Protein AF-W1XX60-F1 (afdb_monomer_lite)

Foldseek 3Di:
DVPVVVVLVVLLVVLVVLLVVLVVQLVVLCVVCVVVVPPPSPVVSVVSVVSNVVSVVVNVVSVD

Organism: NCBI:txid408170

Secondary structure (DSSP, 8-state):
-HHHHHHHHHHHHHHHHHHHHHHHHHHHHHHHHHHTT-HHHHHHHHHHHHHHHHHHHHHHHHH-

pLDDT: mean 93.05, std 8.75, range [56.25, 98.12]

InterPro domains:
  IPR027469 Cation efflux transmembrane domain superfamily [G3DSA:1.20.1510.10] (10-64)
  IPR027469 Cation efflux transmembrane domain superfamily [SSF161111] (8-64)
  IPR058533 Cation efflux protein, transmembrane domain [PF01545] (16-64)

Radius of gyration: 15.02 Å; chains: 1; bounding box: 29×13×48 Å

Structure (mmCIF, N/CA/C/O backbone):
data_AF-W1XX60-F1
#
_entry.id   AF-W1XX60-F1
#
loop_
_atom_site.group_PDB
_atom_site.id
_atom_site.type_symbol
_atom_site.label_atom_id
_atom_site.label_alt_id
_atom_site.label_comp_id
_atom_site.label_asym_id
_atom_site.label_entity_id
_atom_site.label_seq_id
_atom_site.pdbx_PDB_ins_code
_atom_site.Cartn_x
_atom_site.Cartn_y
_atom_site.Cartn_z
_atom_site.occupancy
_atom_site.B_iso_or_equiv
_atom_site.auth_seq_id
_atom_site.auth_comp_id
_atom_site.auth_asym_id
_atom_site.auth_atom_id
_atom_site.pdbx_PDB_model_num
ATOM 1 N N . MET A 1 1 ? -9.658 0.098 32.569 1.00 56.25 1 MET A N 1
ATOM 2 C CA . MET A 1 1 ? -10.611 0.038 31.435 1.00 56.25 1 MET A CA 1
ATOM 3 C C . MET A 1 1 ? -10.373 1.102 30.350 1.00 56.25 1 MET A C 1
ATOM 5 O O . MET A 1 1 ? -10.700 0.819 29.210 1.00 56.25 1 MET A O 1
ATOM 9 N N . ASN A 1 2 ? -9.732 2.255 30.616 1.00 62.16 2 ASN A N 1
ATOM 10 C CA . ASN A 1 2 ? -9.478 3.280 29.575 1.00 62.16 2 ASN A CA 1
ATOM 11 C C . ASN A 1 2 ? -8.361 2.950 28.561 1.00 62.16 2 ASN A C 1
ATOM 13 O O . ASN A 1 2 ? -8.380 3.474 27.452 1.00 62.16 2 ASN A O 1
ATOM 17 N N . GLN A 1 3 ? -7.410 2.080 28.919 1.00 68.00 3 GLN A N 1
ATOM 18 C CA . GLN A 1 3 ? -6.243 1.763 28.079 1.00 68.00 3 GLN A CA 1
ATOM 19 C C . GLN A 1 3 ? -6.617 1.009 26.790 1.00 68.00 3 GLN A C 1
ATOM 21 O O . GLN A 1 3 ? -6.065 1.270 25.726 1.00 68.00 3 GLN A O 1
ATOM 26 N N . SER A 1 4 ? -7.599 0.105 26.847 1.00 74.25 4 SER A N 1
ATOM 27 C CA . SER A 1 4 ? -8.019 -0.668 25.671 1.00 74.25 4 SER A CA 1
ATOM 28 C C . SER A 1 4 ? -8.673 0.222 24.610 1.00 74.25 4 SER A C 1
ATOM 30 O O . SER A 1 4 ? -8.354 0.110 23.432 1.00 74.25 4 SER A O 1
ATOM 32 N N . VAL A 1 5 ? -9.519 1.171 25.027 1.00 77.25 5 VAL A N 1
ATOM 33 C CA . VAL A 1 5 ? -10.190 2.110 24.111 1.00 77.25 5 VAL A CA 1
ATOM 34 C C . VAL A 1 5 ? -9.187 3.076 23.468 1.00 77.25 5 VAL A C 1
ATOM 36 O O . VAL A 1 5 ? -9.279 3.349 22.271 1.00 77.25 5 VAL A O 1
ATOM 39 N N . SER A 1 6 ? -8.190 3.563 24.220 1.00 82.25 6 SER A N 1
ATOM 40 C CA . SER A 1 6 ? -7.129 4.404 23.648 1.00 82.25 6 SER A CA 1
ATOM 41 C C . SER A 1 6 ? -6.260 3.646 22.644 1.00 82.25 6 SER A C 1
ATOM 43 O O . SER A 1 6 ? -5.910 4.212 21.609 1.00 82.25 6 SER A O 1
ATOM 45 N N . ASN A 1 7 ? -5.967 2.369 22.903 1.00 87.19 7 ASN A N 1
ATOM 46 C CA . ASN A 1 7 ? -5.181 1.530 21.996 1.00 87.19 7 ASN A CA 1
ATOM 47 C C . ASN A 1 7 ? -5.929 1.238 20.689 1.00 87.19 7 ASN A C 1
ATOM 49 O O . ASN A 1 7 ? -5.323 1.316 19.625 1.00 87.19 7 ASN A O 1
ATOM 53 N N . LEU A 1 8 ? -7.245 0.994 20.742 1.00 88.12 8 LEU A N 1
ATOM 54 C CA . LEU A 1 8 ? -8.073 0.830 19.538 1.00 88.12 8 LEU A CA 1
ATOM 55 C C . LEU A 1 8 ? -8.092 2.103 18.687 1.00 88.12 8 LEU A C 1
ATOM 57 O O . LEU A 1 8 ? -7.894 2.048 17.476 1.00 88.12 8 LEU A O 1
ATOM 61 N N . LYS A 1 9 ? -8.241 3.271 19.323 1.00 88.50 9 LYS A N 1
ATOM 62 C CA . LYS A 1 9 ? -8.221 4.565 18.625 1.00 88.50 9 LYS A CA 1
ATOM 63 C C . LYS A 1 9 ? -6.851 4.884 18.018 1.00 88.50 9 LYS A C 1
ATOM 65 O O . LYS A 1 9 ? -6.773 5.539 16.979 1.00 88.50 9 LYS A O 1
ATOM 70 N N . LEU A 1 10 ? -5.768 4.440 18.659 1.00 92.19 10 LEU A N 1
ATOM 71 C CA . LEU A 1 10 ? -4.415 4.564 18.122 1.00 92.19 10 LEU A CA 1
ATOM 72 C C . LEU A 1 10 ? -4.195 3.615 16.938 1.00 92.19 10 LEU A C 1
ATOM 74 O O . LEU A 1 10 ? -3.650 4.047 15.927 1.00 92.19 10 LEU A O 1
ATOM 78 N N . ALA A 1 11 ? -4.664 2.369 17.034 1.00 91.44 11 ALA A N 1
ATOM 79 C CA . ALA A 1 11 ? -4.592 1.389 15.954 1.00 91.44 11 ALA A CA 1
ATOM 80 C C . ALA A 1 11 ? -5.398 1.831 14.722 1.00 91.44 11 ALA A C 1
ATOM 82 O O . ALA A 1 11 ? -4.887 1.754 13.608 1.00 91.44 11 ALA A O 1
ATOM 83 N N . GLU A 1 12 ? -6.601 2.386 14.911 1.00 93.88 12 GLU A N 1
ATOM 84 C CA . GLU A 1 12 ? -7.406 2.950 13.819 1.00 93.88 12 GLU A CA 1
ATOM 85 C C . GLU A 1 12 ? -6.660 4.087 13.104 1.00 93.88 12 GLU A C 1
ATOM 87 O O . GLU A 1 12 ? -6.536 4.097 11.880 1.00 93.88 12 GLU A O 1
ATOM 92 N N . ARG A 1 13 ? -6.097 5.033 13.869 1.00 94.31 13 ARG A N 1
ATOM 93 C CA . ARG A 1 13 ? -5.301 6.134 13.306 1.00 94.31 13 ARG A CA 1
ATOM 94 C C . ARG A 1 13 ? -4.055 5.631 12.585 1.00 94.31 13 ARG A C 1
ATOM 96 O O . ARG A 1 13 ? -3.757 6.122 11.500 1.00 94.31 13 ARG A O 1
ATOM 103 N N . GLY A 1 14 ? -3.352 4.664 13.173 1.00 95.25 14 GLY A N 1
ATOM 104 C CA . GLY A 1 14 ? -2.187 4.025 12.567 1.00 95.25 14 GLY A CA 1
ATOM 105 C C . GLY A 1 14 ? -2.536 3.406 11.218 1.00 95.25 14 GLY A C 1
ATOM 106 O O . GLY A 1 14 ? -1.903 3.738 10.221 1.00 95.25 14 GLY A O 1
ATOM 107 N N . ALA A 1 15 ? -3.609 2.615 11.161 1.00 95.81 15 ALA A N 1
ATOM 108 C CA . ALA A 1 15 ? -4.059 1.971 9.935 1.00 95.81 15 ALA A CA 1
ATOM 109 C C . ALA A 1 15 ? -4.445 2.983 8.841 1.00 95.81 15 ALA A C 1
ATOM 111 O O . ALA A 1 15 ? -4.046 2.816 7.691 1.00 95.81 15 ALA A O 1
ATOM 112 N N . ILE A 1 16 ? -5.148 4.072 9.183 1.00 95.69 16 ILE A N 1
ATOM 113 C CA . ILE A 1 16 ? -5.485 5.139 8.219 1.00 95.69 16 ILE A CA 1
ATOM 114 C C . ILE A 1 16 ? -4.217 5.796 7.654 1.00 95.69 16 ILE A C 1
ATOM 116 O O . ILE A 1 16 ? -4.106 5.982 6.441 1.00 95.69 16 ILE A O 1
ATOM 120 N N . ILE A 1 17 ? -3.249 6.133 8.513 1.00 97.19 17 ILE A N 1
ATOM 121 C CA . ILE A 1 17 ? -1.983 6.746 8.084 1.00 97.19 17 ILE A CA 1
ATOM 122 C C . ILE A 1 17 ? -1.195 5.779 7.190 1.00 97.19 17 ILE A C 1
ATOM 124 O O . ILE A 1 17 ? -0.685 6.193 6.146 1.00 97.19 17 ILE A O 1
ATOM 128 N N . SER A 1 18 ? -1.126 4.498 7.560 1.00 95.56 18 SER A N 1
ATOM 129 C CA . SER A 1 18 ? -0.460 3.455 6.775 1.00 95.56 18 SER A CA 1
ATOM 130 C C . SER A 1 18 ? -1.099 3.277 5.402 1.00 95.56 18 SER A C 1
ATOM 132 O O . SER A 1 18 ? -0.377 3.253 4.410 1.00 95.56 18 SER A O 1
ATOM 134 N N . ILE A 1 19 ? -2.433 3.227 5.318 1.00 96.81 19 ILE A N 1
ATOM 135 C CA . ILE A 1 19 ? -3.160 3.130 4.043 1.00 96.81 19 ILE A CA 1
ATOM 136 C C . ILE A 1 19 ? -2.799 4.295 3.129 1.00 96.81 19 ILE A C 1
ATOM 138 O O . ILE A 1 19 ? -2.417 4.071 1.983 1.00 96.81 19 ILE A O 1
ATOM 142 N N . LEU A 1 20 ? -2.884 5.533 3.627 1.00 97.56 20 LEU A N 1
ATOM 143 C CA . LEU A 1 20 ? -2.576 6.711 2.817 1.00 97.56 20 LEU A CA 1
ATOM 144 C C . LEU A 1 20 ? -1.115 6.697 2.358 1.00 97.56 20 LEU A C 1
ATOM 146 O O . LEU A 1 20 ? -0.843 6.874 1.173 1.00 97.56 20 LEU A O 1
ATOM 150 N N . THR A 1 21 ? -0.184 6.424 3.272 1.00 97.75 21 THR A N 1
ATOM 151 C CA . THR A 1 21 ? 1.255 6.382 2.974 1.00 97.75 21 THR A CA 1
ATOM 152 C C . THR A 1 21 ? 1.568 5.340 1.907 1.00 97.75 21 THR A C 1
ATOM 154 O O . THR A 1 21 ? 2.221 5.653 0.909 1.00 97.75 21 THR A O 1
ATOM 157 N N . TYR A 1 22 ? 1.070 4.113 2.075 1.00 97.94 22 TYR A N 1
ATOM 158 C C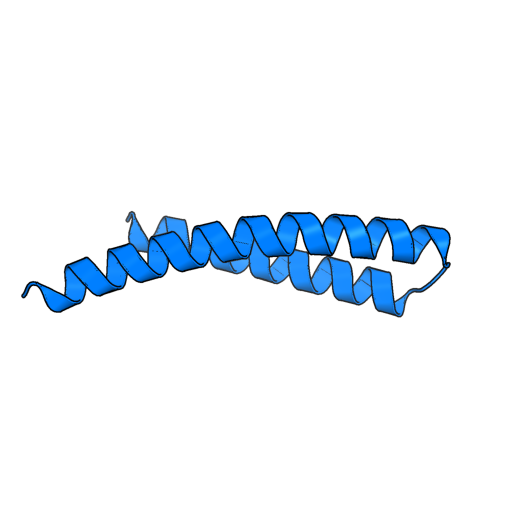A . TYR A 1 22 ? 1.306 3.049 1.111 1.00 97.94 22 TYR A CA 1
ATOM 159 C C . TYR A 1 22 ? 0.589 3.284 -0.209 1.00 97.94 22 TYR A C 1
ATOM 161 O O . TYR A 1 22 ? 1.139 2.906 -1.237 1.00 97.94 22 TYR A O 1
ATOM 169 N N . LEU A 1 23 ? -0.569 3.945 -0.233 1.00 97.38 23 LEU A N 1
ATOM 170 C CA . LEU A 1 23 ? -1.241 4.286 -1.484 1.00 97.38 23 LEU A CA 1
ATOM 171 C C . LEU A 1 23 ? -0.377 5.226 -2.335 1.00 97.38 23 LEU A C 1
ATOM 173 O O . LEU A 1 23 ? -0.119 4.935 -3.504 1.00 97.38 23 LEU A O 1
ATOM 177 N N . PHE A 1 24 ? 0.128 6.311 -1.738 1.00 98.00 24 PHE A N 1
ATOM 178 C CA . PHE A 1 24 ? 1.025 7.242 -2.428 1.00 98.00 24 PHE A CA 1
ATOM 179 C C . PHE A 1 24 ? 2.335 6.567 -2.847 1.00 98.00 24 PHE A C 1
ATOM 181 O O . PHE A 1 24 ? 2.775 6.726 -3.987 1.00 98.00 24 PHE A O 1
ATOM 188 N N . LEU A 1 25 ? 2.942 5.784 -1.952 1.00 97.75 25 LEU A N 1
ATOM 189 C CA . LEU A 1 25 ? 4.208 5.114 -2.231 1.00 97.75 25 LEU A CA 1
ATOM 190 C C . LEU A 1 25 ? 4.066 4.051 -3.329 1.00 97.75 25 LEU A C 1
ATOM 192 O O . LEU A 1 25 ? 4.901 3.994 -4.228 1.00 97.75 25 LEU A O 1
ATOM 196 N N . SER A 1 26 ? 2.995 3.254 -3.300 1.00 97.62 26 SER A N 1
ATOM 197 C CA . SER A 1 26 ? 2.709 2.243 -4.325 1.00 97.62 26 SER A CA 1
ATOM 198 C C . SER A 1 26 ? 2.482 2.894 -5.683 1.00 97.62 26 SER A C 1
ATOM 200 O O . SER A 1 26 ? 3.055 2.444 -6.671 1.00 97.62 26 SER A O 1
ATOM 202 N N . ALA A 1 27 ? 1.714 3.988 -5.746 1.00 97.81 27 ALA A N 1
ATOM 203 C CA . ALA A 1 27 ? 1.503 4.724 -6.991 1.00 97.81 27 ALA A CA 1
ATOM 204 C C . ALA A 1 27 ? 2.829 5.241 -7.574 1.00 97.81 27 ALA A C 1
ATOM 206 O O . ALA A 1 27 ? 3.095 5.055 -8.762 1.00 97.81 27 ALA A O 1
ATOM 207 N N . ALA A 1 28 ? 3.697 5.818 -6.735 1.00 98.06 28 ALA A N 1
ATOM 208 C CA . ALA A 1 28 ? 5.016 6.281 -7.155 1.00 98.06 28 ALA A CA 1
ATOM 209 C C . ALA A 1 28 ? 5.915 5.126 -7.632 1.00 98.06 28 ALA A C 1
ATOM 211 O O . ALA A 1 28 ? 6.548 5.241 -8.682 1.00 98.06 28 ALA A O 1
ATOM 212 N N . LYS A 1 29 ? 5.953 4.003 -6.904 1.00 97.44 29 LYS A N 1
ATOM 213 C CA . LYS A 1 29 ? 6.749 2.812 -7.251 1.00 97.44 29 LYS A CA 1
ATOM 214 C C . LYS A 1 29 ? 6.278 2.149 -8.538 1.00 97.44 29 LYS A C 1
ATOM 216 O O . LYS A 1 29 ? 7.103 1.811 -9.374 1.00 97.44 29 LYS A O 1
ATOM 221 N N . LEU A 1 30 ? 4.969 2.010 -8.740 1.00 97.00 30 LEU A N 1
ATOM 222 C CA . LEU A 1 30 ? 4.421 1.455 -9.976 1.00 97.00 30 LEU A CA 1
ATOM 223 C C . LEU A 1 30 ? 4.701 2.387 -11.160 1.00 97.00 30 LEU A C 1
ATOM 225 O O . LEU A 1 30 ? 5.204 1.932 -12.185 1.00 97.00 30 LEU A O 1
ATOM 229 N N . ALA A 1 31 ? 4.468 3.696 -11.009 1.00 97.69 31 ALA A N 1
ATOM 230 C CA . ALA A 1 31 ? 4.754 4.671 -12.060 1.00 97.69 31 ALA A CA 1
ATOM 231 C C . ALA A 1 31 ? 6.242 4.675 -12.442 1.00 97.69 31 ALA A C 1
ATOM 233 O O . ALA A 1 31 ? 6.591 4.476 -13.604 1.00 97.69 31 ALA A O 1
ATOM 234 N N . THR A 1 32 ? 7.134 4.843 -11.464 1.00 97.75 32 THR A N 1
ATOM 235 C CA . THR A 1 32 ? 8.585 4.844 -11.706 1.00 97.75 32 THR A CA 1
ATOM 236 C C . THR A 1 32 ? 9.104 3.472 -12.134 1.00 97.75 32 THR A C 1
ATOM 238 O O . THR A 1 32 ? 10.002 3.404 -12.964 1.00 97.75 32 THR A O 1
ATOM 241 N N . GLY A 1 33 ? 8.517 2.376 -11.652 1.00 97.69 33 GLY A N 1
ATOM 242 C CA . GLY A 1 33 ? 8.857 1.012 -12.049 1.00 97.69 33 GLY A CA 1
ATOM 243 C C . GLY A 1 33 ? 8.564 0.747 -13.521 1.00 97.69 33 GLY A C 1
ATOM 244 O O . GLY A 1 33 ? 9.411 0.188 -14.214 1.00 97.69 33 GLY A O 1
ATOM 245 N N . HIS A 1 34 ? 7.426 1.224 -14.030 1.00 97.00 34 HIS A N 1
ATOM 246 C CA . HIS A 1 34 ? 7.118 1.159 -15.458 1.00 97.00 34 HIS A CA 1
ATOM 247 C C . HIS A 1 34 ? 7.987 2.110 -16.292 1.00 97.00 34 HIS A C 1
ATOM 249 O O . HIS A 1 34 ? 8.494 1.696 -17.330 1.00 97.00 34 HIS A O 1
ATOM 255 N N . LEU A 1 35 ? 8.225 3.345 -15.831 1.00 97.94 35 LEU A N 1
ATOM 256 C CA . LEU A 1 35 ? 9.084 4.308 -16.540 1.00 97.94 35 LEU A CA 1
ATOM 257 C C . LEU A 1 35 ? 10.546 3.839 -16.642 1.00 97.94 35 LEU A C 1
ATOM 259 O O . LEU A 1 35 ? 11.201 4.064 -17.657 1.00 97.94 35 LEU A O 1
ATOM 263 N N . LEU A 1 36 ? 11.057 3.178 -15.601 1.00 97.38 36 LEU A N 1
ATOM 264 C CA . LEU A 1 36 ? 12.436 2.690 -15.512 1.00 97.38 36 LEU A CA 1
ATOM 265 C C . LEU A 1 36 ? 12.586 1.215 -15.924 1.00 97.38 36 LEU A C 1
ATOM 267 O O . LEU A 1 36 ? 13.672 0.662 -15.774 1.00 97.38 36 LEU A O 1
ATOM 271 N N . HIS A 1 37 ? 11.521 0.567 -16.414 1.00 96.62 37 HIS A N 1
ATOM 272 C CA . HIS A 1 37 ? 11.487 -0.866 -16.755 1.00 96.62 37 HIS A CA 1
ATOM 273 C C . HIS A 1 37 ? 11.999 -1.792 -15.628 1.00 96.62 37 HIS A C 1
ATOM 275 O O . HIS A 1 37 ? 12.643 -2.811 -15.877 1.00 96.62 37 HIS A O 1
ATOM 281 N N . SER A 1 38 ? 11.719 -1.444 -14.369 1.00 98.12 38 SER A N 1
ATOM 282 C CA . SER A 1 38 ? 12.186 -2.182 -13.194 1.00 98.12 38 SER A CA 1
ATOM 283 C C . SER A 1 38 ? 11.110 -3.118 -12.652 1.00 98.12 38 SER A C 1
ATOM 285 O O . SER A 1 38 ? 10.220 -2.706 -11.906 1.00 98.12 38 SER A O 1
ATOM 287 N N . SER A 1 39 ? 11.236 -4.412 -12.956 1.00 97.06 39 SER A N 1
ATOM 288 C CA . SER A 1 39 ? 10.354 -5.453 -12.407 1.00 97.06 39 SER A CA 1
ATOM 289 C C . SER A 1 39 ? 10.415 -5.537 -10.880 1.00 97.06 39 SER A C 1
ATOM 291 O O . SER A 1 39 ? 9.406 -5.832 -10.247 1.00 97.06 39 SER A O 1
ATOM 293 N N . SER A 1 40 ? 11.575 -5.241 -10.282 1.00 97.75 40 SER A N 1
ATOM 294 C CA . SER A 1 40 ? 11.743 -5.220 -8.823 1.00 97.75 40 SER A CA 1
ATOM 295 C C . SER A 1 40 ? 10.909 -4.109 -8.182 1.00 97.75 40 SER A C 1
ATOM 297 O O . SER A 1 40 ? 10.194 -4.347 -7.214 1.00 97.75 40 SER A O 1
ATOM 299 N N . LEU A 1 41 ? 10.923 -2.908 -8.771 1.00 97.00 41 LEU A N 1
ATOM 300 C CA . LEU A 1 41 ? 10.178 -1.768 -8.235 1.00 97.00 41 LEU A CA 1
ATOM 301 C C . LEU A 1 41 ? 8.664 -1.924 -8.427 1.00 97.00 41 LEU A C 1
ATOM 303 O O . LEU A 1 41 ? 7.889 -1.540 -7.554 1.00 97.00 41 LEU A O 1
ATOM 307 N N . VAL A 1 42 ? 8.243 -2.541 -9.537 1.00 98.06 42 VAL A N 1
ATOM 308 C CA . VAL A 1 42 ? 6.838 -2.917 -9.752 1.00 98.06 42 VAL A CA 1
ATOM 309 C C . VAL A 1 42 ? 6.391 -3.956 -8.718 1.00 98.06 42 VAL A C 1
ATOM 311 O O . VAL A 1 42 ? 5.345 -3.779 -8.097 1.00 98.06 42 VAL A O 1
ATOM 314 N N . ALA A 1 43 ? 7.189 -5.004 -8.483 1.00 97.88 43 ALA A N 1
ATOM 315 C CA . ALA A 1 43 ? 6.885 -6.031 -7.484 1.00 97.88 43 ALA A CA 1
ATOM 316 C C . ALA A 1 43 ? 6.793 -5.448 -6.063 1.00 97.88 43 ALA A C 1
ATOM 318 O O . ALA A 1 43 ? 5.864 -5.761 -5.322 1.00 97.88 43 ALA A O 1
ATOM 319 N N . ASP A 1 44 ? 7.708 -4.549 -5.709 1.00 97.88 44 ASP A N 1
ATOM 320 C CA . ASP A 1 44 ? 7.705 -3.848 -4.426 1.00 97.88 44 ASP A CA 1
ATO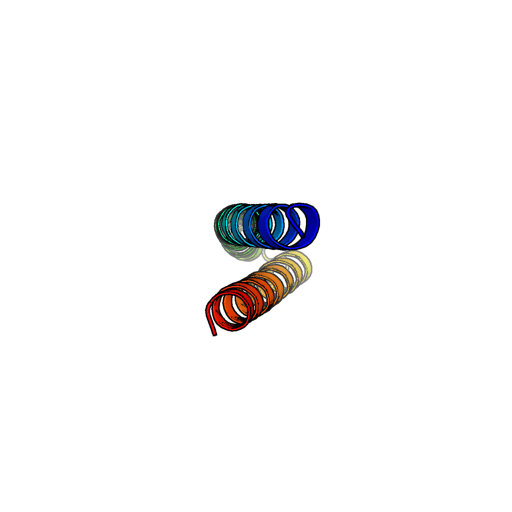M 321 C C . ASP A 1 44 ? 6.493 -2.903 -4.282 1.00 97.88 44 ASP A C 1
ATOM 323 O O . ASP A 1 44 ? 5.873 -2.830 -3.221 1.00 97.88 44 ASP A O 1
ATOM 327 N N . GLY A 1 45 ? 6.070 -2.255 -5.375 1.00 97.19 45 GLY A N 1
ATOM 328 C CA . GLY A 1 45 ? 4.820 -1.493 -5.429 1.00 97.19 45 GLY A CA 1
ATOM 329 C C . GLY A 1 45 ? 3.586 -2.355 -5.139 1.00 97.19 45 GLY A C 1
ATOM 330 O O . GLY A 1 45 ? 2.747 -1.971 -4.328 1.00 97.19 45 GLY A O 1
ATOM 331 N N . PHE A 1 46 ? 3.486 -3.547 -5.734 1.00 97.62 46 PHE A N 1
ATOM 332 C CA . PHE A 1 46 ? 2.395 -4.489 -5.444 1.00 97.6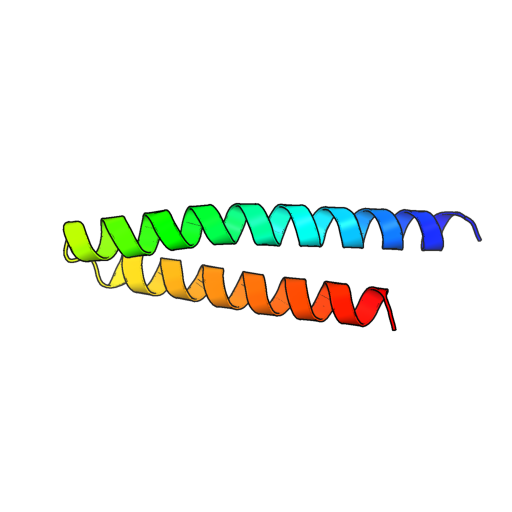2 46 PHE A CA 1
ATOM 333 C C . PHE A 1 46 ? 2.454 -5.077 -4.028 1.00 97.62 46 PHE A C 1
ATOM 335 O O . PHE A 1 46 ? 1.407 -5.343 -3.431 1.00 97.62 46 PHE A O 1
ATOM 342 N N . ASN A 1 47 ? 3.648 -5.245 -3.461 1.00 97.81 47 ASN A N 1
ATOM 343 C CA . ASN A 1 47 ? 3.796 -5.649 -2.067 1.00 97.81 47 ASN A CA 1
ATOM 344 C C . ASN A 1 47 ? 3.151 -4.614 -1.127 1.00 97.81 47 ASN A C 1
ATOM 346 O O . ASN A 1 47 ? 2.331 -4.969 -0.283 1.00 97.81 47 ASN A O 1
ATOM 350 N N . ASN A 1 48 ? 3.394 -3.320 -1.363 1.00 97.44 48 ASN A N 1
ATOM 351 C CA . ASN A 1 48 ? 2.745 -2.260 -0.588 1.00 97.44 48 ASN A CA 1
ATOM 352 C C . ASN A 1 48 ? 1.224 -2.184 -0.798 1.00 97.44 48 ASN A C 1
ATOM 354 O O . ASN A 1 48 ? 0.505 -1.796 0.122 1.00 97.44 48 ASN A O 1
ATOM 358 N N . VAL A 1 49 ? 0.700 -2.601 -1.956 1.00 96.31 49 VAL A N 1
ATOM 359 C CA . VAL A 1 49 ? -0.756 -2.740 -2.152 1.00 96.31 49 VAL A CA 1
ATOM 360 C C . VAL A 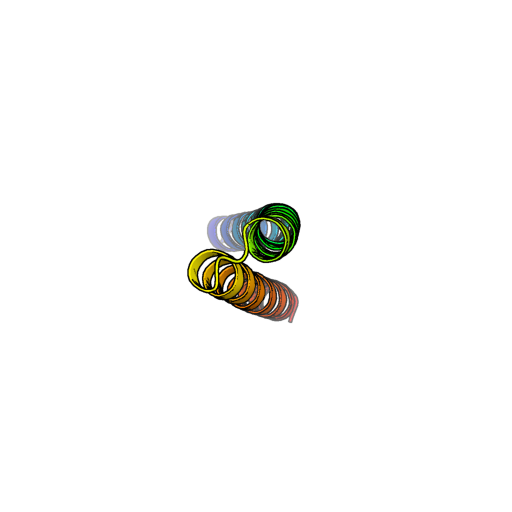1 49 ? -1.340 -3.822 -1.238 1.00 96.31 49 VAL A C 1
ATOM 362 O O . VAL A 1 49 ? -2.414 -3.623 -0.668 1.00 96.31 49 VAL A O 1
ATOM 365 N N . SER A 1 50 ? -0.636 -4.937 -1.033 1.00 96.19 50 SER A N 1
ATOM 366 C CA . SER A 1 50 ? -1.074 -5.985 -0.097 1.00 96.19 50 SER A CA 1
ATOM 367 C C . SER A 1 50 ? -1.137 -5.473 1.349 1.00 96.19 50 SER A C 1
ATOM 369 O O . SER A 1 50 ? -2.101 -5.761 2.062 1.00 96.19 50 SER A O 1
ATOM 371 N N . ASP A 1 51 ? -0.183 -4.630 1.761 1.00 96.19 51 ASP A N 1
ATOM 372 C CA . ASP A 1 51 ? -0.194 -3.981 3.082 1.00 96.19 51 ASP A CA 1
ATOM 373 C C . ASP A 1 51 ? -1.396 -3.037 3.270 1.00 96.19 51 ASP A C 1
ATOM 375 O O . ASP A 1 51 ? -1.947 -2.929 4.372 1.00 96.19 51 ASP A O 1
ATOM 379 N N . ILE A 1 52 ? -1.839 -2.358 2.203 1.00 96.94 52 ILE A N 1
ATOM 380 C CA . ILE A 1 52 ? -3.058 -1.533 2.226 1.00 96.94 52 ILE A CA 1
ATOM 381 C C . ILE A 1 52 ? -4.274 -2.411 2.516 1.00 96.94 52 ILE A C 1
ATOM 383 O O . ILE A 1 52 ? -5.059 -2.082 3.404 1.00 96.94 52 ILE A O 1
ATOM 387 N N . VAL A 1 53 ? -4.418 -3.538 1.810 1.00 97.12 53 VAL A N 1
ATOM 388 C CA . VAL A 1 53 ? -5.529 -4.481 2.027 1.00 97.12 53 VAL A CA 1
ATOM 389 C C . VAL A 1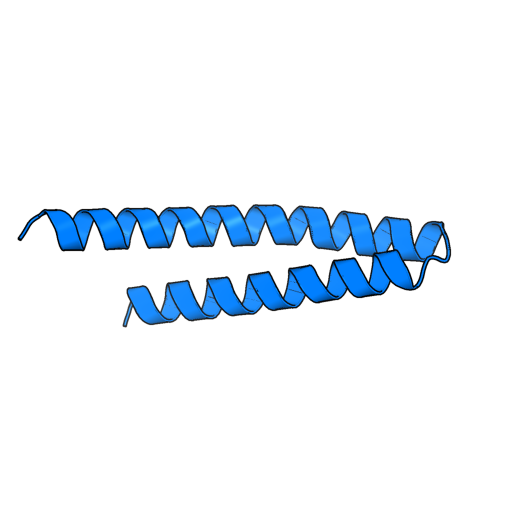 53 ? -5.520 -5.004 3.465 1.00 97.12 53 VAL A C 1
ATOM 391 O O . VAL A 1 53 ? -6.569 -5.024 4.111 1.00 97.12 53 VAL A O 1
ATOM 394 N N . GLY A 1 54 ? -4.344 -5.342 4.001 1.00 96.44 54 GLY A N 1
ATOM 395 C CA . GLY A 1 54 ? -4.185 -5.739 5.402 1.00 96.44 54 GLY A CA 1
ATOM 396 C C . GLY A 1 54 ? -4.657 -4.664 6.389 1.00 96.44 54 GLY A C 1
ATOM 397 O O . GLY A 1 54 ? -5.407 -4.963 7.319 1.00 96.44 54 GLY A O 1
ATOM 398 N N . ASN A 1 55 ? -4.296 -3.396 6.165 1.00 96.12 55 ASN A N 1
ATOM 399 C CA . ASN A 1 55 ? -4.749 -2.289 7.014 1.00 96.12 55 ASN A CA 1
ATOM 400 C C . ASN A 1 55 ? -6.250 -1.989 6.861 1.00 96.12 55 ASN A C 1
ATOM 402 O O . ASN A 1 55 ? -6.900 -1.616 7.837 1.00 96.12 55 ASN A O 1
ATOM 406 N N . VAL A 1 56 ? -6.832 -2.178 5.673 1.00 96.25 56 VAL A N 1
ATOM 407 C CA . VAL A 1 56 ? -8.287 -2.072 5.475 1.00 96.25 56 VAL A CA 1
ATOM 408 C C . VAL A 1 56 ? -9.013 -3.169 6.255 1.00 96.25 56 VAL A C 1
ATOM 410 O O . VAL A 1 56 ? -9.979 -2.877 6.959 1.00 96.25 56 VAL A O 1
ATOM 413 N N . ALA A 1 57 ? -8.528 -4.412 6.196 1.00 96.38 57 ALA A N 1
ATOM 414 C CA . ALA A 1 57 ? -9.078 -5.513 6.983 1.00 96.38 57 ALA A CA 1
ATOM 415 C C . ALA A 1 57 ? -8.974 -5.241 8.495 1.00 96.38 57 ALA A C 1
ATOM 417 O O . ALA A 1 57 ? -9.941 -5.461 9.224 1.00 96.38 57 ALA A O 1
ATOM 418 N N . LEU A 1 58 ? -7.847 -4.685 8.957 1.00 94.88 58 LEU A N 1
ATOM 419 C CA . LEU A 1 58 ? -7.666 -4.247 10.344 1.00 94.88 58 LEU A CA 1
ATOM 420 C C . LEU A 1 58 ? -8.695 -3.179 10.752 1.00 94.88 58 LEU A C 1
ATOM 422 O O . LEU A 1 58 ? -9.298 -3.294 11.816 1.00 94.88 58 LEU A O 1
ATOM 426 N N . LEU A 1 59 ? -8.934 -2.165 9.913 1.00 94.12 59 LEU A N 1
ATOM 427 C CA . LEU A 1 59 ? -9.939 -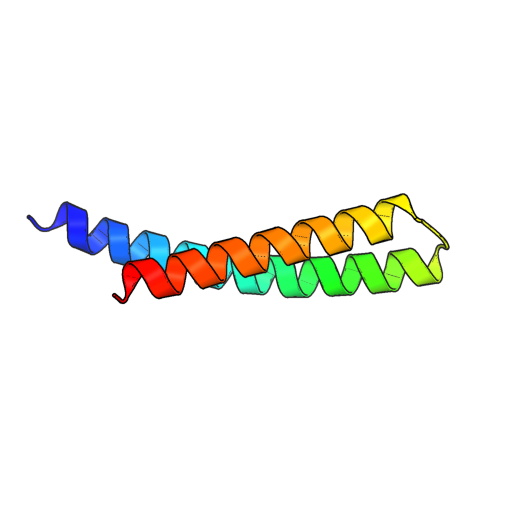1.129 10.186 1.00 94.12 59 LEU A CA 1
ATOM 428 C C . LEU A 1 59 ? -11.352 -1.698 10.304 1.00 94.12 59 LEU A C 1
ATOM 430 O O . LEU A 1 59 ? -12.099 -1.287 11.192 1.00 94.12 59 LEU A O 1
ATOM 434 N N . ILE A 1 60 ? -11.715 -2.639 9.429 1.00 94.12 60 ILE A N 1
ATOM 435 C CA . ILE A 1 60 ? -13.004 -3.334 9.505 1.00 94.12 60 ILE A CA 1
ATOM 436 C C . ILE A 1 60 ? -13.089 -4.118 10.820 1.00 94.12 60 ILE A C 1
ATOM 438 O O . ILE A 1 60 ? -14.085 -3.998 11.526 1.00 94.12 60 ILE A O 1
ATOM 442 N N . GLY A 1 61 ? -12.032 -4.849 11.188 1.00 92.69 61 GLY A N 1
ATOM 443 C CA . GLY A 1 61 ? -11.984 -5.639 12.421 1.00 92.69 61 GLY A CA 1
ATOM 444 C C . GLY A 1 61 ? -12.042 -4.816 13.712 1.00 92.69 61 GLY A C 1
ATOM 445 O O . GLY A 1 61 ? -12.581 -5.296 14.698 1.00 92.69 61 GLY A O 1
ATOM 446 N N . ILE A 1 62 ? -11.532 -3.579 13.721 1.00 90.31 62 ILE A N 1
ATOM 447 C CA . ILE A 1 62 ? -11.643 -2.667 14.879 1.00 90.31 62 ILE A CA 1
ATOM 448 C C . ILE A 1 62 ? -13.068 -2.099 15.026 1.00 90.31 62 ILE A C 1
ATOM 450 O O . ILE A 1 62 ? -13.457 -1.698 16.122 1.00 90.31 62 ILE A O 1
ATOM 454 N N . ARG A 1 63 ? -13.834 -2.019 13.929 1.00 81.00 63 ARG A N 1
ATOM 455 C CA . ARG A 1 63 ? -15.190 -1.441 13.901 1.00 81.00 63 ARG A CA 1
ATOM 456 C C . ARG A 1 63 ? -16.315 -2.463 14.085 1.00 81.00 63 ARG A C 1
ATOM 458 O O . ARG A 1 63 ? -17.454 -2.032 14.265 1.00 81.00 63 ARG A O 1
ATOM 465 N N . LEU A 1 64 ? -16.007 -3.756 13.987 1.00 77.56 64 LEU A N 1
ATOM 466 C CA . LEU A 1 64 ? -16.933 -4.867 14.218 1.00 77.56 64 LEU A CA 1
ATOM 467 C C . LEU A 1 64 ? -16.991 -5.221 15.709 1.00 77.56 64 LEU A C 1
ATOM 469 O O . LEU A 1 64 ? -18.115 -5.475 16.192 1.00 77.56 64 LEU A O 1
#

Sequence (64 aa):
MNQSVSNLKLAERGAIISILTYLFLSAAKLATGHLLHSSSLVADGFNNVSDIVGNVALLIGIRL